Protein AF-A0A7C4RDR9-F1 (afdb_monomer_lite)

Structure (mmCIF, N/CA/C/O backbone):
data_AF-A0A7C4RDR9-F1
#
_entry.id   AF-A0A7C4RDR9-F1
#
loop_
_atom_site.group_PDB
_atom_site.id
_atom_site.type_symbol
_atom_site.label_atom_id
_atom_site.label_alt_id
_atom_site.label_comp_id
_atom_site.label_asym_id
_atom_site.label_entity_id
_atom_site.label_seq_id
_atom_site.pdbx_PDB_ins_code
_atom_site.Cartn_x
_atom_site.Cartn_y
_atom_site.Cartn_z
_atom_site.occupancy
_atom_site.B_iso_or_equiv
_atom_site.auth_seq_id
_atom_site.auth_comp_id
_atom_site.auth_asym_id
_atom_site.auth_atom_id
_atom_site.pdbx_PDB_model_num
ATOM 1 N N . MET A 1 1 ? -14.917 14.795 18.255 1.00 72.00 1 MET A N 1
ATOM 2 C CA . MET A 1 1 ? -15.269 13.432 18.715 1.00 72.00 1 MET A CA 1
ATOM 3 C C . MET A 1 1 ? -14.114 12.544 18.315 1.00 72.00 1 MET A C 1
ATOM 5 O O . MET A 1 1 ? -13.806 12.528 17.126 1.00 72.00 1 MET A O 1
ATOM 9 N N . LYS A 1 2 ? -13.447 11.877 19.263 1.00 82.19 2 LYS A N 1
ATOM 10 C CA . LYS A 1 2 ? -12.285 11.057 18.918 1.00 82.19 2 LYS A CA 1
ATOM 11 C C . LYS A 1 2 ? -12.755 9.726 18.333 1.00 82.19 2 LYS A C 1
ATOM 13 O O . LYS A 1 2 ? -13.676 9.101 18.860 1.00 82.19 2 LYS A O 1
ATOM 18 N N . MET A 1 3 ? -12.143 9.302 17.233 1.00 83.62 3 MET A N 1
ATOM 19 C CA . MET A 1 3 ? -12.396 7.997 16.623 1.00 83.62 3 MET A CA 1
ATOM 20 C C . MET A 1 3 ? -11.122 7.162 16.588 1.00 83.62 3 MET A C 1
ATOM 22 O O . MET A 1 3 ? -10.032 7.705 16.443 1.00 83.62 3 MET A O 1
ATOM 26 N N . LYS A 1 4 ? -11.252 5.845 16.702 1.00 87.81 4 LYS A N 1
ATOM 27 C CA . LYS A 1 4 ? -10.153 4.885 16.662 1.00 87.81 4 LYS A CA 1
ATOM 28 C C . LYS A 1 4 ? -10.372 3.893 15.533 1.00 87.81 4 LYS A C 1
ATOM 30 O O . LYS A 1 4 ? -11.488 3.442 15.289 1.00 87.81 4 LYS A O 1
ATOM 35 N N . CYS A 1 5 ? -9.296 3.536 14.845 1.00 89.31 5 CYS A N 1
ATOM 36 C CA . CYS A 1 5 ? -9.322 2.393 13.941 1.00 89.31 5 CYS A CA 1
ATOM 37 C C . CYS A 1 5 ? -9.221 1.091 14.760 1.00 89.31 5 CYS A C 1
ATOM 39 O O . CYS A 1 5 ? -8.258 0.950 15.521 1.00 89.31 5 CYS A O 1
ATOM 41 N N . PRO A 1 6 ? -10.142 0.123 14.598 1.00 88.00 6 PRO A N 1
ATOM 42 C CA . PRO A 1 6 ? -10.117 -1.128 15.361 1.00 88.00 6 PRO A CA 1
ATOM 43 C C . PRO A 1 6 ? -8.909 -2.014 15.027 1.00 88.00 6 PRO A C 1
ATOM 45 O O . PRO A 1 6 ? -8.526 -2.844 15.843 1.00 88.00 6 PRO A O 1
ATOM 48 N N . ILE A 1 7 ? -8.287 -1.827 13.855 1.00 88.50 7 ILE A N 1
ATOM 49 C CA . ILE A 1 7 ? -7.158 -2.657 13.411 1.00 88.50 7 ILE A CA 1
ATOM 50 C C . ILE A 1 7 ? -5.805 -2.028 13.755 1.00 88.50 7 ILE A C 1
ATOM 52 O O . ILE A 1 7 ? -4.995 -2.663 14.417 1.00 88.50 7 ILE A O 1
ATOM 56 N N . CYS A 1 8 ? -5.537 -0.783 13.339 1.00 87.38 8 CYS A N 1
ATOM 57 C CA . CYS A 1 8 ? -4.236 -0.148 13.621 1.00 87.38 8 CYS A CA 1
ATOM 58 C C . CYS A 1 8 ? -4.185 0.603 14.956 1.00 87.38 8 CYS A C 1
ATOM 60 O O . CYS A 1 8 ? -3.133 1.108 15.335 1.00 87.38 8 CYS A O 1
ATOM 62 N N . GLY A 1 9 ? -5.317 0.757 15.645 1.00 86.69 9 GLY A N 1
ATOM 63 C CA . GLY A 1 9 ? -5.388 1.396 16.956 1.00 86.69 9 GLY A CA 1
ATOM 64 C C . GLY A 1 9 ? -5.171 2.913 16.977 1.00 86.69 9 GLY A C 1
ATOM 65 O O . GLY A 1 9 ? -5.301 3.507 18.048 1.00 86.69 9 GLY A O 1
ATOM 66 N N . LYS A 1 10 ? -4.883 3.555 15.835 1.00 88.75 10 LYS A N 1
ATOM 67 C CA . LYS A 1 10 ? -4.672 5.009 15.770 1.00 88.75 10 LYS A CA 1
ATOM 68 C C . LYS A 1 10 ? -5.943 5.780 16.104 1.00 88.75 10 LYS A C 1
ATOM 70 O O . LYS A 1 10 ? -7.034 5.410 15.667 1.00 88.75 10 LYS A O 1
ATOM 75 N N . ILE A 1 11 ? -5.754 6.860 16.857 1.00 88.44 11 ILE A N 1
ATOM 76 C CA . ILE A 1 11 ? -6.795 7.776 17.313 1.00 88.44 11 ILE A CA 1
ATOM 77 C C . ILE A 1 11 ? -6.766 9.032 16.440 1.00 88.44 11 ILE A C 1
ATOM 79 O O . ILE A 1 11 ? -5.710 9.623 16.230 1.00 88.44 11 ILE A O 1
ATOM 83 N N . TYR A 1 12 ? -7.933 9.440 15.961 1.00 87.25 12 TYR A N 1
ATOM 84 C CA . TYR A 1 12 ? -8.157 10.622 15.141 1.00 87.25 12 TYR A CA 1
ATOM 85 C C . TYR A 1 12 ? -9.087 11.568 15.901 1.00 87.25 12 TYR A C 1
ATOM 87 O O . TYR A 1 12 ? -10.196 11.184 16.274 1.00 87.25 12 TYR A O 1
ATOM 95 N N . GLU A 1 13 ? -8.645 12.797 16.167 1.00 82.62 13 GLU A N 1
ATOM 96 C CA . GLU A 1 13 ? -9.414 13.766 16.970 1.00 82.62 13 GLU A CA 1
ATOM 97 C C . GLU A 1 13 ? -10.553 14.426 16.177 1.00 82.62 13 GLU A C 1
ATOM 99 O O . GLU A 1 13 ? -11.600 14.779 16.733 1.00 82.62 13 GLU A O 1
ATOM 104 N N . THR A 1 14 ? -10.368 14.503 14.862 1.00 72.00 14 THR A N 1
ATOM 105 C CA . THR A 1 14 ? -11.327 14.958 13.860 1.00 72.00 14 THR A CA 1
ATOM 106 C C . THR A 1 14 ? -11.165 14.075 12.621 1.00 72.00 14 THR A C 1
ATOM 108 O O . THR A 1 14 ? -10.215 14.249 11.856 1.00 72.00 14 THR A O 1
ATOM 111 N N . PRO A 1 15 ? -12.037 13.078 12.391 1.00 64.56 15 PRO A N 1
ATOM 112 C CA . PRO A 1 15 ? -12.020 12.389 11.113 1.00 64.56 15 PRO A CA 1
ATOM 113 C C . PRO A 1 15 ? -12.272 13.425 10.021 1.00 64.56 15 PRO A C 1
ATOM 115 O O . PRO A 1 15 ? -13.192 14.240 10.125 1.00 64.56 15 PRO A O 1
ATOM 118 N N . SER A 1 16 ? -11.466 13.374 8.964 1.00 62.62 16 SER A N 1
ATOM 119 C CA . SER A 1 16 ? -11.832 13.941 7.670 1.00 62.62 16 SER A CA 1
ATOM 120 C C . SER A 1 16 ? -13.250 13.500 7.282 1.00 62.62 16 SER A C 1
ATOM 122 O O . SER A 1 16 ? -13.744 12.496 7.787 1.00 62.62 16 SER A O 1
ATOM 124 N N . ILE A 1 17 ? -13.880 14.208 6.344 1.00 65.12 17 ILE A N 1
ATOM 125 C CA . ILE A 1 17 ? -15.247 13.977 5.829 1.00 65.12 17 ILE A CA 1
ATOM 126 C C . ILE A 1 17 ? -15.636 12.482 5.686 1.00 65.12 17 ILE A C 1
ATOM 128 O O . ILE A 1 17 ? -16.791 12.123 5.906 1.00 65.12 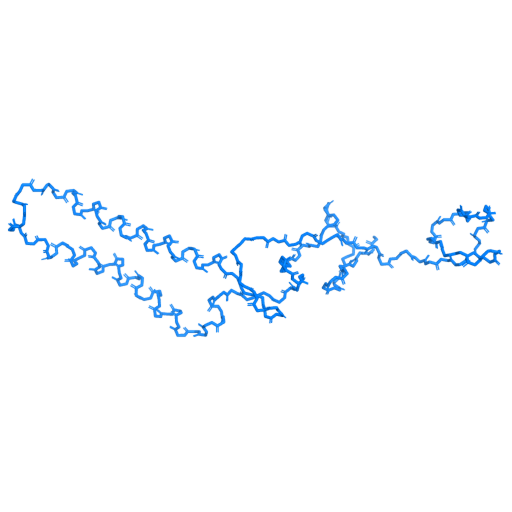17 ILE A O 1
ATOM 132 N N . ALA A 1 18 ? -14.687 11.591 5.377 1.00 71.06 18 ALA A N 1
ATOM 133 C CA . ALA A 1 18 ? -14.882 10.143 5.394 1.00 71.06 18 ALA A CA 1
ATOM 134 C C . ALA A 1 18 ? -14.571 9.491 6.764 1.00 71.06 18 ALA A C 1
ATOM 136 O O . ALA A 1 18 ? -13.451 9.571 7.266 1.00 71.06 18 ALA A O 1
ATOM 137 N N . LYS A 1 19 ? -15.533 8.726 7.311 1.00 84.12 19 LYS A N 1
ATOM 138 C CA . LYS A 1 19 ? -15.395 7.868 8.515 1.00 84.12 19 LYS A CA 1
ATOM 139 C C . LYS A 1 19 ? -14.561 6.596 8.263 1.00 84.12 19 LYS A C 1
ATOM 141 O O . LYS A 1 19 ? -14.917 5.516 8.730 1.00 84.12 19 LYS A O 1
ATOM 146 N N . ILE A 1 20 ? -13.494 6.692 7.478 1.00 89.00 20 ILE A N 1
ATOM 147 C CA . ILE A 1 20 ? -12.653 5.562 7.065 1.00 89.00 20 ILE A CA 1
ATOM 148 C C . ILE A 1 20 ? -11.216 5.861 7.486 1.00 89.00 20 ILE A C 1
ATOM 150 O O . ILE A 1 20 ? -10.773 7.007 7.424 1.00 89.00 20 ILE A O 1
ATOM 154 N N . CYS A 1 21 ? -10.482 4.838 7.919 1.00 87.75 21 CYS A N 1
ATOM 155 C CA . CYS A 1 21 ? -9.071 4.985 8.246 1.00 87.75 21 CYS A CA 1
ATOM 156 C C . CYS A 1 21 ? -8.268 5.448 7.009 1.00 87.75 21 CYS A C 1
ATOM 158 O O . CYS A 1 21 ? -8.333 4.788 5.970 1.00 87.75 21 CYS A O 1
ATOM 160 N N . PRO A 1 22 ? -7.484 6.541 7.098 1.00 86.69 22 PRO A N 1
ATOM 161 C CA . PRO A 1 22 ? -6.704 7.060 5.970 1.00 86.69 22 PRO A CA 1
ATOM 162 C C . PRO A 1 22 ? -5.456 6.223 5.647 1.00 86.69 22 PRO A C 1
ATOM 164 O O . PRO A 1 22 ? -4.837 6.411 4.598 1.00 86.69 22 PRO A O 1
ATOM 167 N N . LEU A 1 23 ? -5.048 5.321 6.544 1.00 88.25 23 LEU A N 1
ATOM 168 C CA . LEU A 1 23 ? -3.882 4.470 6.323 1.00 88.25 23 LEU A CA 1
ATOM 169 C C . LEU A 1 23 ? -4.171 3.382 5.288 1.00 88.25 23 LEU A C 1
ATOM 171 O O . LEU A 1 23 ? -5.303 2.931 5.121 1.00 88.25 23 LEU A O 1
ATOM 175 N N . ARG A 1 24 ? -3.121 2.927 4.597 1.00 87.31 24 ARG A N 1
ATOM 176 C CA . ARG A 1 24 ? -3.224 1.737 3.750 1.00 87.31 24 ARG A CA 1
ATOM 177 C C . ARG A 1 24 ? -3.242 0.504 4.639 1.00 87.31 24 ARG A C 1
ATOM 179 O O . ARG A 1 24 ? -2.353 0.317 5.459 1.00 87.31 24 ARG A O 1
ATOM 186 N N . HIS A 1 25 ? -4.246 -0.331 4.427 1.00 89.25 25 HIS A N 1
ATOM 187 C CA . HIS A 1 25 ? -4.403 -1.596 5.120 1.00 89.25 25 HIS A CA 1
ATOM 188 C C . HIS A 1 25 ? -4.373 -2.740 4.117 1.00 89.25 25 HIS A C 1
ATOM 190 O O . HIS A 1 25 ? -5.007 -2.651 3.058 1.00 89.25 25 HIS A O 1
ATOM 196 N N . CYS A 1 26 ? -3.669 -3.816 4.470 1.00 90.12 26 CYS A N 1
ATOM 197 C CA . CYS A 1 26 ? -3.623 -5.041 3.684 1.00 90.12 26 CYS A CA 1
ATOM 198 C C . CYS A 1 26 ? -5.054 -5.552 3.406 1.00 90.12 26 CYS A C 1
ATOM 200 O O . CYS A 1 26 ? -5.840 -5.680 4.350 1.00 90.12 26 CYS A O 1
ATOM 202 N N . PRO A 1 27 ? -5.408 -5.895 2.152 1.00 89.00 27 PRO A N 1
ATOM 203 C CA . PRO A 1 27 ? -6.738 -6.412 1.817 1.00 89.00 27 PRO A CA 1
ATOM 204 C C . PRO A 1 27 ? -7.061 -7.734 2.527 1.00 89.00 27 PRO A C 1
ATOM 206 O O . PRO A 1 27 ? -8.219 -7.995 2.841 1.00 89.00 27 PRO A O 1
ATOM 209 N N . ASN A 1 28 ? -6.040 -8.541 2.829 1.00 88.75 28 ASN A N 1
ATOM 210 C CA . ASN A 1 28 ? -6.202 -9.841 3.469 1.00 88.75 28 ASN A CA 1
ATOM 211 C C . ASN A 1 28 ? -6.303 -9.729 5.002 1.00 88.75 28 ASN A C 1
ATOM 213 O O . ASN A 1 28 ? -7.341 -10.048 5.575 1.00 88.75 28 ASN A O 1
ATOM 217 N N . CYS A 1 29 ? -5.253 -9.247 5.679 1.00 89.00 29 CYS A N 1
ATOM 218 C CA . CYS A 1 29 ? -5.202 -9.225 7.151 1.00 89.00 29 CYS A CA 1
ATOM 219 C C . CYS A 1 29 ? -5.559 -7.869 7.784 1.00 89.00 29 CYS A C 1
ATOM 221 O O . CYS A 1 29 ? -5.823 -7.805 8.978 1.00 89.00 29 CYS A O 1
ATOM 223 N N . GLY A 1 30 ? -5.589 -6.777 7.015 1.00 85.88 30 GLY A N 1
ATOM 224 C CA . GLY A 1 30 ? -5.819 -5.430 7.542 1.00 85.88 30 GLY A CA 1
ATOM 225 C C . GLY A 1 30 ? -4.605 -4.771 8.208 1.00 85.88 30 GLY A C 1
ATOM 226 O O . GLY A 1 30 ? -4.742 -3.647 8.679 1.00 85.88 30 GLY A O 1
ATOM 227 N N . SER A 1 31 ? -3.429 -5.404 8.237 1.00 89.69 31 SER A N 1
ATOM 228 C CA . SER A 1 31 ? -2.208 -4.786 8.778 1.00 89.69 31 SER A CA 1
ATOM 229 C C . SER A 1 31 ? -1.807 -3.522 8.009 1.00 89.69 31 SER A C 1
ATOM 231 O O . SER A 1 31 ? -2.079 -3.405 6.810 1.00 89.69 31 SER A O 1
ATOM 233 N N . THR A 1 32 ? -1.170 -2.579 8.704 1.00 88.75 32 THR A N 1
ATOM 234 C CA . THR A 1 32 ? -0.560 -1.372 8.120 1.00 88.75 32 THR A CA 1
ATOM 235 C C . THR A 1 32 ? 0.920 -1.550 7.785 1.00 88.75 32 THR A C 1
ATOM 237 O O . THR A 1 32 ? 1.504 -0.660 7.174 1.00 88.75 32 THR A O 1
ATOM 240 N N . GLU A 1 33 ? 1.522 -2.675 8.178 1.00 88.81 33 GLU A N 1
ATOM 241 C CA . GLU A 1 33 ? 2.902 -3.043 7.849 1.00 88.81 33 GLU A CA 1
ATOM 242 C C . GLU A 1 33 ? 2.936 -3.623 6.436 1.00 88.81 33 GLU A C 1
ATOM 244 O O . GLU A 1 33 ? 2.713 -4.815 6.190 1.00 88.81 33 GLU A O 1
ATOM 249 N N . LEU A 1 34 ? 3.105 -2.714 5.482 1.00 88.00 34 LEU A N 1
ATOM 250 C CA . LEU A 1 34 ? 3.191 -3.006 4.063 1.00 88.00 34 LEU A CA 1
ATOM 251 C C . LEU A 1 34 ? 4.564 -2.571 3.582 1.00 88.00 34 LEU A C 1
ATOM 253 O O . LEU A 1 34 ? 4.924 -1.407 3.750 1.00 88.00 34 LEU A O 1
ATOM 257 N N . GLN A 1 35 ? 5.277 -3.485 2.941 1.00 86.19 35 GLN A N 1
ATOM 258 C CA . GLN A 1 35 ? 6.519 -3.173 2.256 1.00 86.19 35 GLN A CA 1
ATOM 259 C C . GLN A 1 35 ? 6.298 -3.238 0.754 1.00 86.19 35 GLN A C 1
ATOM 261 O O . GLN A 1 35 ? 5.534 -4.061 0.234 1.00 86.19 35 GLN A O 1
ATOM 266 N N . ASN A 1 36 ? 6.969 -2.344 0.039 1.00 79.25 36 ASN A N 1
ATOM 267 C CA . ASN A 1 36 ? 7.083 -2.500 -1.400 1.00 79.25 36 ASN A CA 1
ATOM 268 C C . ASN A 1 36 ? 7.935 -3.737 -1.668 1.00 79.25 36 ASN A C 1
ATOM 270 O O . ASN A 1 36 ? 8.938 -3.948 -0.985 1.00 79.25 36 ASN A O 1
ATOM 274 N N . PHE A 1 37 ? 7.590 -4.512 -2.697 1.00 74.75 37 PHE A N 1
ATOM 275 C CA . PHE A 1 37 ? 8.422 -5.634 -3.153 1.00 74.75 37 PHE A CA 1
ATOM 276 C C . PHE A 1 37 ? 9.895 -5.231 -3.301 1.00 74.75 37 PHE A C 1
ATOM 278 O O . PHE A 1 37 ? 10.812 -5.987 -2.991 1.00 74.75 37 PHE A O 1
ATOM 285 N N . PHE A 1 38 ? 10.098 -3.990 -3.739 1.00 67.44 38 PHE A N 1
ATOM 286 C CA . PHE A 1 38 ? 11.406 -3.417 -3.925 1.00 67.44 38 PHE A CA 1
ATOM 287 C C . PHE A 1 38 ? 12.216 -3.245 -2.616 1.00 67.44 38 PHE A C 1
ATOM 289 O O . PHE A 1 38 ? 13.418 -3.487 -2.591 1.00 67.44 38 PHE A O 1
ATOM 296 N N . GLU A 1 39 ? 11.568 -2.873 -1.517 1.00 69.44 39 GLU A N 1
ATOM 297 C CA . GLU A 1 39 ? 12.237 -2.568 -0.246 1.00 69.44 39 GLU A CA 1
ATOM 298 C C . GLU A 1 39 ? 12.710 -3.839 0.480 1.00 69.44 39 GLU A C 1
ATOM 300 O O . GLU A 1 39 ? 13.792 -3.854 1.064 1.00 69.44 39 GLU A O 1
ATOM 305 N N . VAL A 1 40 ? 11.947 -4.932 0.346 1.00 66.75 40 VAL A N 1
ATOM 306 C CA . VAL A 1 40 ? 12.267 -6.262 0.901 1.00 66.75 40 VAL A CA 1
ATOM 307 C C . VAL A 1 40 ? 13.540 -6.835 0.264 1.00 66.75 40 VAL A C 1
ATOM 309 O O . VAL A 1 40 ? 14.393 -7.410 0.941 1.00 66.75 40 VAL A O 1
ATOM 312 N N . HIS A 1 41 ? 13.701 -6.659 -1.051 1.00 64.19 41 HIS A N 1
ATOM 313 C CA . HIS A 1 41 ? 14.895 -7.078 -1.788 1.00 64.19 41 HIS A CA 1
ATOM 314 C C . HIS A 1 41 ? 15.978 -5.982 -1.741 1.00 64.19 41 HIS A C 1
ATOM 316 O O . HIS A 1 41 ? 16.310 -5.345 -2.740 1.00 64.19 41 HIS A O 1
ATOM 322 N N . ASN A 1 42 ? 16.507 -5.793 -0.531 1.00 62.62 42 ASN A N 1
ATOM 323 C CA . ASN A 1 42 ? 17.622 -4.945 -0.103 1.00 62.62 42 ASN A CA 1
ATOM 324 C C . ASN A 1 42 ? 18.555 -4.410 -1.225 1.00 62.62 42 ASN A C 1
ATOM 326 O O . ASN A 1 42 ? 19.192 -5.184 -1.941 1.00 62.62 42 ASN A O 1
ATOM 330 N N . SER A 1 43 ? 18.632 -3.071 -1.298 1.00 58.12 43 SER A N 1
ATOM 331 C CA . SER A 1 43 ? 19.616 -2.124 -1.888 1.00 58.12 43 SER A CA 1
ATOM 332 C C . SER A 1 43 ? 20.408 -2.472 -3.165 1.00 58.12 43 SER A C 1
ATOM 334 O O . SER A 1 43 ? 20.511 -1.624 -4.052 1.00 58.12 43 SER A O 1
ATOM 336 N N . GLY A 1 44 ? 20.944 -3.681 -3.320 1.00 59.88 44 GLY A N 1
ATOM 337 C CA . GLY A 1 44 ? 21.685 -4.086 -4.517 1.00 59.88 44 GLY A CA 1
ATOM 338 C C . GLY A 1 44 ? 20.787 -4.324 -5.735 1.00 59.88 44 GLY A C 1
ATOM 339 O O . GLY A 1 44 ? 21.147 -3.948 -6.848 1.00 59.88 44 GLY A O 1
ATOM 340 N N . SER A 1 45 ? 19.593 -4.896 -5.540 1.00 65.69 45 SER A N 1
ATOM 341 C CA . SER A 1 45 ? 18.769 -5.392 -6.654 1.00 65.69 45 SER A CA 1
ATOM 342 C C . SER A 1 45 ? 18.039 -4.294 -7.449 1.00 65.69 45 SER A C 1
ATOM 344 O O . SER A 1 45 ? 18.154 -4.308 -8.665 1.00 65.69 45 SER A O 1
ATOM 346 N N . LEU A 1 46 ? 17.358 -3.317 -6.819 1.00 62.25 46 LEU A N 1
ATOM 347 C CA . LEU A 1 46 ? 17.786 -1.912 -6.951 1.00 62.25 46 LEU A CA 1
ATOM 348 C C . LEU A 1 46 ? 18.579 -1.489 -8.148 1.00 62.25 46 LEU A C 1
ATOM 350 O O . LEU A 1 46 ? 18.123 -1.312 -9.280 1.00 62.25 46 LEU A O 1
ATOM 354 N N . VAL A 1 47 ? 19.763 -1.090 -7.731 1.00 64.69 47 VAL A N 1
ATOM 355 C CA . VAL A 1 47 ? 20.742 -0.409 -8.521 1.00 64.69 47 VAL A CA 1
ATOM 356 C C . VAL A 1 47 ? 21.045 -1.290 -9.723 1.00 64.69 47 VAL A C 1
ATOM 358 O O . VAL A 1 47 ? 21.099 -0.783 -10.828 1.00 64.69 47 VAL A O 1
ATOM 361 N N . ILE A 1 48 ? 21.064 -2.615 -9.560 1.00 68.88 48 ILE A N 1
ATOM 362 C CA . ILE A 1 48 ? 21.250 -3.557 -10.663 1.00 68.88 48 ILE A CA 1
ATOM 363 C C . ILE A 1 48 ? 20.088 -3.523 -11.669 1.00 68.88 48 ILE A C 1
ATOM 365 O O . ILE A 1 48 ? 20.350 -3.410 -12.856 1.00 68.88 48 ILE A O 1
ATOM 369 N N . LEU A 1 49 ? 18.819 -3.575 -11.258 1.00 70.75 49 LEU A N 1
ATOM 370 C CA . LEU A 1 49 ? 17.669 -3.555 -12.177 1.00 70.75 49 LEU A CA 1
ATOM 371 C C . LEU A 1 49 ? 17.482 -2.194 -12.846 1.00 70.75 49 LEU A C 1
ATOM 373 O O . LEU A 1 49 ? 17.124 -2.128 -14.019 1.00 70.75 49 LEU A O 1
ATOM 377 N N . SER A 1 50 ? 17.750 -1.110 -12.124 1.00 72.06 50 SER A N 1
ATOM 378 C CA . SER A 1 50 ? 17.727 0.240 -12.688 1.00 72.06 50 SER A CA 1
ATOM 379 C C . SER A 1 50 ? 18.903 0.471 -13.641 1.00 72.06 50 SER A C 1
ATOM 381 O O . SER A 1 50 ? 18.683 0.977 -14.736 1.00 72.06 50 SER A O 1
ATOM 383 N N . ILE A 1 51 ? 20.114 0.007 -13.316 1.00 75.44 51 ILE A N 1
ATOM 384 C CA . ILE A 1 51 ? 21.268 0.019 -14.229 1.00 75.44 51 ILE A CA 1
ATOM 385 C C . ILE A 1 51 ? 21.012 -0.874 -15.444 1.00 75.44 51 ILE A C 1
ATOM 387 O O . ILE A 1 51 ? 21.242 -0.423 -16.557 1.00 75.44 51 ILE A O 1
ATOM 391 N N . LEU A 1 52 ? 20.500 -2.096 -15.278 1.00 74.88 52 LEU A N 1
ATOM 392 C CA . LEU A 1 52 ? 20.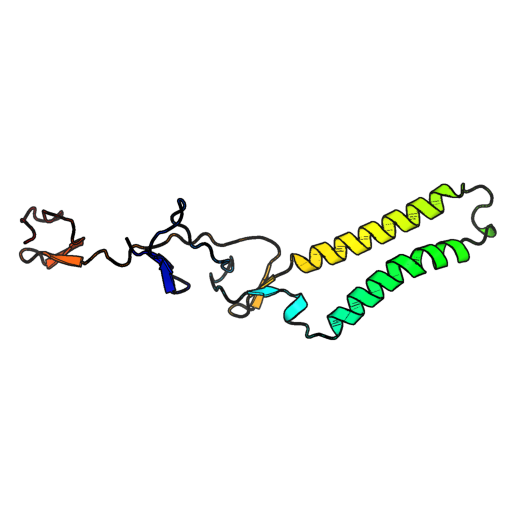157 -2.992 -16.389 1.00 74.88 52 LEU A CA 1
ATOM 393 C C . LEU A 1 52 ? 19.030 -2.419 -17.251 1.00 74.88 52 LEU A C 1
ATOM 395 O O . LEU A 1 52 ? 19.072 -2.560 -18.468 1.00 74.88 52 LEU A O 1
ATOM 399 N N . GLY A 1 53 ? 18.056 -1.738 -16.645 1.00 73.44 53 GLY A N 1
ATOM 400 C CA . GLY A 1 53 ? 17.002 -1.022 -17.357 1.00 73.44 53 GLY A CA 1
ATOM 401 C C . GLY A 1 53 ? 17.548 0.149 -18.173 1.00 73.44 53 GLY A C 1
ATOM 402 O O . GLY A 1 53 ? 17.208 0.282 -19.344 1.00 73.44 53 GLY A O 1
ATOM 403 N N . ILE A 1 54 ? 18.445 0.956 -17.598 1.00 75.88 54 ILE A N 1
ATOM 404 C CA . ILE A 1 54 ? 19.124 2.068 -18.286 1.00 75.88 54 ILE A CA 1
ATOM 405 C C . ILE A 1 54 ? 20.033 1.530 -19.400 1.00 75.88 54 ILE A C 1
ATOM 407 O O . ILE A 1 54 ? 19.977 2.006 -20.529 1.00 75.88 54 ILE A O 1
ATOM 411 N N . ILE A 1 55 ? 20.820 0.492 -19.122 1.00 77.25 55 ILE A N 1
ATOM 412 C CA . ILE A 1 55 ? 21.634 -0.220 -20.112 1.00 77.25 55 ILE A CA 1
ATOM 413 C C . ILE A 1 55 ? 20.739 -0.747 -21.234 1.00 77.25 55 ILE A C 1
ATOM 415 O O . ILE A 1 55 ? 21.027 -0.493 -22.393 1.00 77.25 55 ILE A O 1
ATOM 419 N N . GLY A 1 56 ? 19.616 -1.396 -20.934 1.00 70.25 56 GLY A N 1
ATOM 420 C CA . GLY A 1 56 ? 18.661 -1.855 -21.944 1.00 70.25 56 GLY A CA 1
ATOM 421 C C . GLY A 1 56 ? 18.062 -0.713 -22.770 1.00 70.25 56 GLY A C 1
ATOM 422 O O . GLY A 1 56 ? 17.923 -0.849 -23.984 1.00 70.25 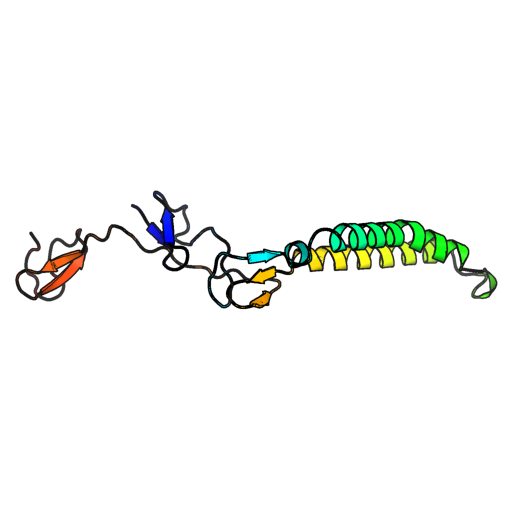56 GLY A O 1
ATOM 423 N N . LEU A 1 57 ? 17.776 0.431 -22.142 1.00 74.50 57 LEU A N 1
ATOM 424 C CA . LEU A 1 57 ? 17.231 1.623 -22.796 1.00 74.50 57 LEU A CA 1
ATOM 425 C C . LEU A 1 57 ? 18.229 2.268 -23.770 1.00 74.50 57 LEU A C 1
ATOM 427 O O . LEU A 1 57 ? 17.826 2.723 -24.836 1.00 74.50 57 LEU A O 1
ATOM 431 N N . PHE A 1 58 ? 19.515 2.317 -23.413 1.00 72.88 58 PHE A N 1
ATOM 432 C CA . PHE A 1 58 ? 20.544 3.007 -24.201 1.00 72.88 58 PHE A CA 1
ATOM 433 C C . PHE A 1 58 ? 21.348 2.068 -25.111 1.00 72.88 58 PHE A C 1
ATOM 435 O O . PHE A 1 58 ? 21.597 2.398 -26.267 1.00 72.88 58 PHE A O 1
ATOM 442 N N . LEU A 1 59 ? 21.742 0.890 -24.626 1.00 73.00 59 LEU A N 1
ATOM 443 C CA . LEU A 1 59 ? 22.508 -0.097 -25.393 1.00 73.00 59 LEU A CA 1
ATOM 444 C C . LEU A 1 59 ? 21.614 -0.991 -26.252 1.00 73.00 59 LEU A C 1
ATOM 446 O O . LEU A 1 59 ? 22.062 -1.421 -27.307 1.00 73.00 59 LEU A O 1
ATOM 450 N N . GLY A 1 60 ? 20.356 -1.232 -25.869 1.00 72.31 60 GLY A N 1
ATOM 451 C CA . GLY A 1 60 ? 19.419 -2.028 -26.670 1.00 72.31 60 GLY A CA 1
ATOM 452 C C . GLY A 1 60 ? 19.208 -1.461 -28.081 1.00 72.31 60 GLY A C 1
ATOM 453 O O . GLY A 1 60 ? 19.464 -2.170 -29.054 1.00 72.31 60 GLY A O 1
ATOM 454 N N . PRO A 1 61 ? 18.827 -0.179 -28.231 1.00 68.81 61 PRO A N 1
ATOM 455 C CA . PRO A 1 61 ? 18.674 0.446 -29.543 1.00 68.81 61 PRO A CA 1
ATOM 456 C C . PRO A 1 61 ? 19.982 0.501 -30.338 1.00 68.81 61 PRO A C 1
ATOM 458 O O . PRO A 1 61 ? 19.965 0.283 -31.546 1.00 68.81 61 PRO A O 1
ATOM 461 N N . CYS A 1 62 ? 21.118 0.733 -29.671 1.00 67.31 62 CYS A N 1
ATOM 462 C CA . CYS A 1 62 ? 22.434 0.735 -30.311 1.00 67.31 62 CYS A CA 1
ATOM 463 C C . CYS A 1 62 ? 22.822 -0.651 -30.845 1.00 67.31 62 CYS A C 1
ATOM 465 O O . CYS A 1 62 ? 23.302 -0.751 -31.970 1.00 67.31 62 CYS A O 1
ATOM 467 N N . LEU A 1 63 ? 22.566 -1.716 -30.079 1.00 67.31 63 LEU A N 1
ATOM 468 C CA . LEU A 1 63 ? 22.836 -3.093 -30.493 1.00 67.31 63 LEU A CA 1
ATOM 469 C C . LEU A 1 63 ? 21.897 -3.543 -31.611 1.00 67.31 63 LEU A C 1
ATOM 471 O O . LEU A 1 63 ? 22.338 -4.208 -32.541 1.00 67.31 63 LEU A O 1
ATOM 475 N N . VAL A 1 64 ? 20.617 -3.163 -31.575 1.00 65.94 64 VAL A N 1
ATOM 476 C CA . VAL A 1 64 ? 19.684 -3.449 -32.679 1.00 65.94 64 VAL A CA 1
ATOM 477 C C . VAL A 1 64 ? 20.098 -2.690 -33.941 1.00 65.94 64 VAL A C 1
ATOM 479 O O . VAL A 1 64 ? 20.094 -3.272 -35.023 1.00 65.94 64 VAL A O 1
ATOM 482 N N . ALA A 1 65 ? 20.527 -1.432 -33.812 1.00 65.75 65 ALA A N 1
ATOM 483 C CA . ALA A 1 65 ? 21.028 -0.644 -34.935 1.00 65.75 65 ALA A CA 1
ATOM 484 C C . ALA A 1 65 ? 22.327 -1.215 -35.530 1.00 65.75 65 ALA A C 1
ATOM 486 O O . ALA A 1 65 ? 22.512 -1.133 -36.741 1.00 65.75 65 ALA A O 1
ATOM 487 N N . SER A 1 66 ? 23.202 -1.815 -34.714 1.00 66.25 66 SER A N 1
ATOM 488 C CA . SER A 1 66 ? 24.445 -2.436 -35.189 1.00 66.25 66 SER A CA 1
ATOM 489 C C . SER A 1 66 ? 24.274 -3.872 -35.692 1.00 66.25 66 SER A C 1
ATOM 491 O O . SER A 1 66 ? 25.086 -4.326 -36.490 1.00 66.25 66 SER A O 1
ATOM 493 N N . SER A 1 67 ? 23.256 -4.599 -35.216 1.00 61.53 67 SER A N 1
ATOM 494 C CA . SER A 1 67 ? 23.024 -6.017 -35.552 1.00 61.53 67 SER A CA 1
ATOM 495 C C . SER A 1 67 ? 22.050 -6.217 -36.710 1.00 61.53 67 SER A C 1
ATOM 497 O O . SER A 1 67 ? 21.970 -7.319 -37.254 1.00 61.53 67 SER A O 1
ATOM 499 N N . PHE A 1 68 ? 21.314 -5.175 -37.113 1.00 57.50 68 PHE A N 1
ATOM 500 C CA . PHE A 1 68 ? 20.611 -5.154 -38.396 1.00 57.50 68 PHE A CA 1
ATOM 501 C C . PHE A 1 68 ? 21.629 -4.965 -39.523 1.00 57.50 68 PHE A C 1
ATOM 503 O O . PHE A 1 68 ? 21.703 -3.937 -40.193 1.00 57.50 68 PHE A O 1
ATOM 510 N N . ASP A 1 69 ? 22.436 -6.000 -39.723 1.00 54.41 69 ASP A N 1
ATOM 511 C CA . ASP A 1 69 ? 23.177 -6.201 -40.951 1.00 54.41 69 ASP A CA 1
ATOM 512 C C . ASP A 1 69 ? 22.163 -6.143 -42.105 1.00 54.41 69 ASP A C 1
ATOM 514 O O . ASP A 1 69 ? 21.179 -6.893 -42.127 1.00 54.41 69 ASP A O 1
ATOM 518 N N . GLN A 1 70 ? 22.390 -5.257 -43.079 1.00 56.75 70 GLN A N 1
ATOM 519 C CA . GLN A 1 70 ? 21.532 -5.046 -44.260 1.00 56.75 70 GLN A CA 1
ATOM 520 C C . GLN A 1 70 ? 21.222 -6.334 -45.056 1.00 56.75 70 GLN A C 1
ATOM 522 O O . GLN A 1 70 ? 20.387 -6.324 -45.959 1.00 56.75 70 GLN A O 1
ATOM 527 N N . LYS A 1 71 ? 21.873 -7.456 -44.729 1.00 59.22 71 LYS A N 1
ATOM 528 C CA . LYS A 1 71 ? 21.694 -8.765 -45.361 1.00 59.22 71 LYS A CA 1
ATOM 529 C C . LYS A 1 71 ? 20.313 -9.390 -45.179 1.00 59.22 71 LYS A C 1
ATOM 531 O O . LYS A 1 71 ? 19.901 -10.133 -46.063 1.00 59.22 71 LYS A O 1
ATOM 536 N N . ILE A 1 72 ? 19.609 -9.142 -44.072 1.00 65.81 72 ILE A N 1
ATOM 537 C CA . ILE A 1 72 ? 18.334 -9.837 -43.794 1.00 65.81 72 ILE A CA 1
ATOM 538 C C . ILE A 1 72 ? 17.144 -9.185 -44.517 1.00 65.81 72 ILE A C 1
ATOM 540 O O . ILE A 1 72 ? 16.174 -9.871 -44.838 1.00 65.81 72 ILE A O 1
ATOM 544 N N . SER A 1 73 ? 17.207 -7.888 -44.839 1.00 58.91 73 SER A N 1
ATOM 545 C CA . SER A 1 73 ? 16.190 -7.243 -45.676 1.00 58.91 73 SER A CA 1
ATOM 546 C C . SER A 1 73 ? 16.696 -5.898 -46.229 1.00 58.91 73 SER A C 1
ATOM 548 O O . SER A 1 73 ? 16.621 -4.884 -45.534 1.00 58.91 73 SER A O 1
ATOM 550 N N . PRO A 1 74 ? 17.213 -5.846 -47.471 1.00 68.19 74 PRO A N 1
ATOM 551 C CA . PRO A 1 74 ? 17.887 -4.656 -48.010 1.00 68.19 74 PRO A CA 1
ATOM 552 C C . PRO A 1 74 ? 16.956 -3.457 -48.256 1.00 68.19 74 PRO A C 1
ATOM 554 O O . PRO A 1 74 ? 17.434 -2.357 -48.505 1.00 68.19 74 PRO A O 1
ATOM 557 N N . ASN A 1 75 ? 15.637 -3.652 -48.176 1.00 74.69 75 ASN A N 1
ATOM 558 C CA . ASN A 1 75 ? 14.635 -2.620 -48.447 1.00 74.69 75 ASN A CA 1
ATOM 559 C C . ASN A 1 75 ? 13.831 -2.208 -47.209 1.00 74.69 75 ASN A C 1
ATOM 561 O O . ASN A 1 75 ? 12.820 -1.519 -47.355 1.00 74.69 75 ASN A O 1
ATOM 565 N N . LEU A 1 76 ? 14.219 -2.636 -46.001 1.00 69.12 76 LEU A N 1
ATOM 566 C CA . LEU A 1 76 ? 13.463 -2.272 -44.809 1.00 69.12 76 LEU A CA 1
ATOM 567 C C . LEU A 1 76 ? 13.746 -0.805 -44.445 1.00 69.12 76 LEU A C 1
ATOM 569 O O . LEU A 1 76 ? 14.893 -0.448 -44.176 1.00 69.12 76 LEU A O 1
ATOM 573 N N . PRO A 1 77 ? 12.733 0.071 -44.451 1.00 80.75 77 PRO A N 1
ATOM 574 C CA . PRO A 1 77 ? 12.961 1.489 -44.242 1.00 80.75 77 PRO A CA 1
ATOM 575 C C . PRO A 1 77 ? 13.373 1.783 -42.790 1.00 80.75 77 PRO A C 1
ATOM 577 O O . PRO A 1 77 ? 12.793 1.255 -41.840 1.00 80.75 77 PRO A O 1
ATOM 580 N N . ASN A 1 78 ? 14.357 2.674 -42.627 1.00 76.94 78 ASN A N 1
ATOM 581 C CA . ASN A 1 78 ? 15.051 2.977 -41.363 1.00 76.94 78 ASN A CA 1
ATOM 582 C C . ASN A 1 78 ? 14.134 3.313 -40.167 1.00 76.94 78 ASN A C 1
ATOM 584 O O . ASN A 1 78 ? 14.540 3.172 -39.014 1.00 76.94 78 ASN A O 1
ATOM 588 N N . TRP A 1 79 ? 12.893 3.746 -40.410 1.00 77.88 79 TRP A N 1
ATOM 589 C CA . TRP A 1 79 ? 11.926 4.042 -39.351 1.00 77.88 79 TRP A CA 1
ATOM 590 C C . TRP A 1 79 ? 11.474 2.794 -38.576 1.00 77.88 79 TRP A C 1
AT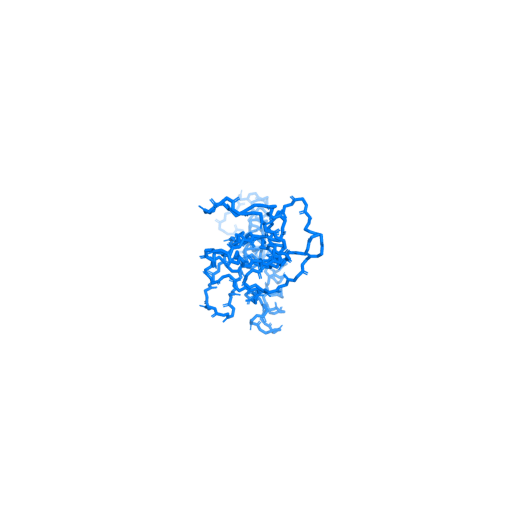OM 592 O O . TRP A 1 79 ? 11.123 2.913 -37.404 1.00 77.88 79 TRP A O 1
ATOM 602 N N . ILE A 1 80 ? 11.528 1.598 -39.174 1.00 79.88 80 ILE A N 1
ATOM 603 C CA . ILE A 1 80 ? 11.100 0.355 -38.510 1.00 79.88 80 ILE A CA 1
ATOM 604 C C . ILE A 1 80 ? 12.048 -0.016 -37.360 1.00 79.88 80 ILE A C 1
ATOM 606 O O . ILE A 1 80 ? 11.585 -0.376 -36.276 1.00 79.88 80 ILE A O 1
ATOM 610 N N . SER A 1 81 ? 13.361 0.157 -37.536 1.00 73.88 81 SER A N 1
ATOM 611 C CA . SER A 1 81 ? 14.345 -0.065 -36.467 1.00 73.88 81 SER A CA 1
ATOM 612 C C . SER A 1 81 ? 14.136 0.901 -35.298 1.00 73.88 81 SER A C 1
ATOM 614 O O . SER A 1 81 ? 14.168 0.484 -34.139 1.00 73.88 81 SER A O 1
ATOM 616 N N . LEU A 1 82 ? 13.821 2.169 -35.590 1.00 78.69 82 LEU A N 1
ATOM 617 C CA . LEU A 1 82 ? 13.503 3.172 -34.571 1.00 78.69 82 LEU A CA 1
ATOM 618 C C . LEU A 1 82 ? 12.247 2.787 -33.772 1.00 78.69 82 LEU A C 1
ATOM 620 O O . LEU A 1 82 ? 12.260 2.827 -32.542 1.00 78.69 82 LEU A O 1
ATOM 624 N N . LEU A 1 83 ? 11.181 2.361 -34.459 1.00 83.06 83 LEU A N 1
ATOM 625 C CA . LEU A 1 83 ? 9.952 1.909 -33.803 1.00 83.06 83 LEU A CA 1
ATOM 626 C C . LEU A 1 83 ? 10.192 0.697 -32.903 1.00 83.06 83 LEU A C 1
ATOM 628 O O . LEU A 1 83 ? 9.665 0.655 -31.793 1.00 83.06 83 LEU A O 1
ATOM 632 N N . SER A 1 84 ? 11.011 -0.262 -33.340 1.00 79.75 84 SER A N 1
ATOM 633 C CA . SER A 1 84 ? 11.325 -1.447 -32.535 1.00 79.75 84 SER A CA 1
ATOM 634 C C . SER A 1 84 ? 12.026 -1.080 -31.221 1.00 79.75 84 SER A C 1
ATOM 636 O O . SER A 1 84 ? 11.652 -1.583 -30.160 1.00 79.75 84 SER A O 1
ATOM 638 N N . GLY A 1 85 ? 12.962 -0.124 -31.263 1.00 77.12 85 GLY A N 1
ATOM 639 C CA . GLY A 1 85 ? 13.637 0.384 -30.070 1.00 77.12 85 GLY A CA 1
ATOM 640 C C . GLY A 1 85 ? 12.674 1.088 -29.113 1.00 77.12 85 GLY A C 1
ATOM 641 O O . GLY A 1 85 ? 12.722 0.845 -27.909 1.00 77.12 85 GLY A O 1
ATOM 642 N N . ILE A 1 86 ? 11.747 1.895 -29.643 1.00 83.31 86 ILE A N 1
ATOM 643 C CA . ILE A 1 86 ? 10.720 2.581 -28.842 1.00 83.31 86 ILE A CA 1
ATOM 644 C C . ILE A 1 86 ? 9.798 1.571 -28.149 1.00 83.31 86 ILE A C 1
ATOM 646 O O . ILE A 1 86 ? 9.493 1.735 -26.968 1.00 83.31 86 ILE A O 1
ATOM 650 N N . VAL A 1 87 ? 9.375 0.514 -28.849 1.00 85.44 87 VAL A N 1
ATOM 651 C CA . VAL A 1 87 ? 8.517 -0.531 -28.270 1.00 85.44 87 VAL A CA 1
ATOM 652 C C . VAL A 1 87 ? 9.240 -1.267 -27.145 1.00 85.44 87 VAL A C 1
ATOM 654 O O . VAL A 1 87 ? 8.672 -1.424 -26.066 1.00 85.44 87 VAL A O 1
ATOM 657 N N . ILE A 1 88 ? 10.498 -1.667 -27.349 1.00 80.38 88 ILE A N 1
ATOM 658 C CA . ILE A 1 88 ? 11.294 -2.359 -26.321 1.00 80.38 88 ILE A CA 1
ATOM 659 C C . ILE A 1 88 ? 11.490 -1.463 -25.092 1.00 80.38 88 ILE A C 1
ATOM 661 O O . ILE A 1 88 ? 11.256 -1.902 -23.965 1.00 80.38 88 ILE A O 1
ATOM 665 N N . ALA A 1 89 ? 11.853 -0.195 -25.303 1.00 79.56 89 ALA A N 1
ATOM 666 C CA . ALA A 1 89 ? 11.989 0.789 -24.233 1.00 79.56 89 ALA A CA 1
ATOM 667 C C . ALA A 1 89 ? 10.670 0.986 -23.466 1.00 79.56 89 ALA A C 1
ATOM 669 O O . ALA A 1 89 ? 10.660 0.994 -22.233 1.00 79.56 89 ALA A O 1
ATOM 670 N N . GLY A 1 90 ? 9.549 1.086 -24.185 1.00 84.19 90 GLY A N 1
ATOM 671 C CA . GLY A 1 90 ? 8.215 1.222 -23.603 1.00 84.19 90 GLY A CA 1
ATOM 672 C C . GLY A 1 90 ? 7.802 0.011 -22.766 1.00 84.19 90 GLY A C 1
ATOM 673 O O . GLY A 1 90 ? 7.323 0.180 -21.645 1.00 84.19 90 GLY A O 1
ATOM 674 N N . VAL A 1 91 ? 8.038 -1.208 -23.260 1.00 83.69 91 VAL A N 1
ATOM 675 C CA . VAL A 1 91 ? 7.769 -2.451 -22.516 1.00 83.69 91 VAL A CA 1
ATOM 676 C C . VAL A 1 91 ? 8.640 -2.529 -21.261 1.00 83.69 91 VAL A C 1
ATOM 678 O O . VAL A 1 91 ? 8.128 -2.842 -20.188 1.00 83.69 91 VAL A O 1
ATOM 681 N N . GLY A 1 92 ? 9.928 -2.185 -21.359 1.00 79.50 92 GLY A N 1
ATOM 682 C CA . GLY A 1 92 ? 10.832 -2.142 -20.207 1.00 79.50 92 GLY A CA 1
ATOM 683 C C . GLY A 1 92 ? 10.356 -1.168 -19.126 1.00 79.50 92 GLY A C 1
ATOM 684 O O . GLY A 1 92 ? 10.246 -1.544 -17.958 1.00 79.50 92 GLY A O 1
ATOM 685 N N . LEU A 1 93 ? 9.991 0.057 -19.515 1.00 82.94 93 LEU A N 1
ATOM 686 C CA . LEU A 1 93 ? 9.445 1.062 -18.600 1.00 82.94 93 LEU A CA 1
ATOM 687 C C . LEU A 1 93 ? 8.135 0.588 -17.953 1.00 82.94 93 LEU A C 1
ATOM 689 O O . LEU A 1 93 ? 7.948 0.744 -16.748 1.00 82.94 93 LEU A O 1
ATOM 693 N N . PHE A 1 94 ? 7.247 -0.031 -18.729 1.00 84.81 94 PHE A N 1
ATOM 694 C CA . PHE A 1 94 ? 5.985 -0.566 -18.226 1.00 84.81 94 PHE A CA 1
ATOM 695 C C . PHE A 1 94 ? 6.197 -1.675 -17.186 1.00 84.81 94 PHE A C 1
ATOM 697 O O . PHE A 1 94 ? 5.563 -1.645 -16.133 1.00 84.81 94 PHE A O 1
ATOM 704 N N . LEU A 1 95 ? 7.122 -2.611 -17.427 1.00 80.06 95 LEU A N 1
ATOM 705 C CA . LEU A 1 95 ? 7.464 -3.662 -16.461 1.00 80.06 95 LEU A CA 1
ATOM 706 C C . LEU A 1 95 ? 8.049 -3.081 -15.165 1.00 80.06 95 LEU A C 1
ATOM 708 O O . LEU A 1 95 ? 7.679 -3.522 -14.079 1.00 80.06 95 LEU A O 1
ATOM 712 N N . ILE A 1 96 ? 8.898 -2.053 -15.261 1.00 77.44 96 ILE A N 1
ATOM 713 C CA . ILE A 1 96 ? 9.431 -1.343 -14.088 1.00 77.44 96 ILE A CA 1
ATOM 714 C C . ILE A 1 96 ? 8.293 -0.693 -13.293 1.00 77.44 96 ILE A C 1
ATOM 716 O O . ILE A 1 96 ? 8.217 -0.859 -12.076 1.00 77.44 96 ILE A O 1
ATOM 720 N N . ILE A 1 97 ? 7.381 0.008 -13.972 1.00 82.12 97 ILE A N 1
ATOM 721 C CA . ILE A 1 97 ? 6.210 0.633 -13.347 1.00 82.12 97 ILE A CA 1
ATOM 722 C C . ILE A 1 97 ? 5.336 -0.423 -12.658 1.00 82.12 97 ILE A C 1
ATOM 724 O O . ILE A 1 97 ? 4.934 -0.219 -11.514 1.00 82.12 97 ILE A O 1
ATOM 728 N N . LEU A 1 98 ? 5.085 -1.570 -13.297 1.00 80.69 98 LEU A N 1
ATOM 729 C CA . LEU A 1 98 ? 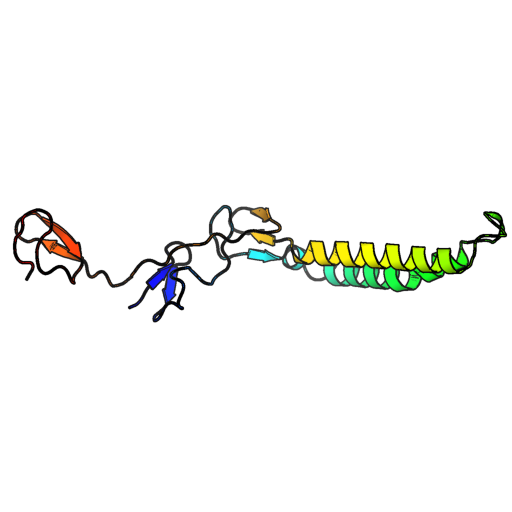4.328 -2.670 -12.690 1.00 80.69 98 LEU A CA 1
ATOM 730 C C . LEU A 1 98 ? 4.973 -3.183 -11.395 1.00 80.69 98 LEU A C 1
ATOM 732 O O . LEU A 1 98 ? 4.253 -3.454 -10.433 1.00 80.69 98 LEU A O 1
ATOM 736 N N . CYS A 1 99 ? 6.305 -3.252 -11.324 1.00 75.81 99 CYS A N 1
ATOM 737 C CA . CYS A 1 99 ? 7.015 -3.636 -10.101 1.00 75.81 99 CYS A CA 1
ATOM 738 C C . CYS A 1 99 ? 6.798 -2.641 -8.946 1.00 75.81 99 CYS A C 1
ATOM 740 O O . CYS A 1 99 ? 6.678 -3.069 -7.799 1.00 75.81 99 CYS A O 1
ATOM 742 N N . PHE A 1 100 ? 6.683 -1.333 -9.220 1.00 77.62 100 PHE A N 1
ATOM 743 C CA . PHE A 1 100 ? 6.379 -0.320 -8.191 1.00 77.62 100 PHE A CA 1
ATOM 744 C C . PHE A 1 100 ? 4.970 -0.447 -7.604 1.00 77.62 100 PHE A C 1
ATOM 746 O O . PHE A 1 100 ? 4.718 0.025 -6.495 1.00 77.62 100 PHE A O 1
ATOM 753 N N . TYR A 1 101 ? 4.048 -1.080 -8.327 1.00 82.06 101 TYR A N 1
ATOM 754 C CA . TYR A 1 101 ? 2.699 -1.336 -7.834 1.00 82.06 101 TYR A CA 1
ATOM 755 C C . TYR A 1 101 ? 2.581 -2.652 -7.060 1.00 82.06 101 TYR A C 1
ATOM 757 O O . TYR A 1 101 ? 1.501 -2.960 -6.569 1.00 82.06 101 TYR A O 1
ATOM 765 N N . PHE A 1 102 ? 3.656 -3.426 -6.907 1.00 85.31 102 PHE A N 1
ATOM 766 C CA . PHE A 1 102 ? 3.623 -4.702 -6.201 1.00 85.31 102 PHE A CA 1
ATOM 767 C C . PHE A 1 102 ? 3.962 -4.530 -4.711 1.00 85.31 102 PHE A C 1
ATOM 769 O O . PHE A 1 102 ? 5.067 -4.123 -4.343 1.00 85.31 102 PHE A O 1
ATOM 776 N N . PHE A 1 103 ? 3.013 -4.869 -3.839 1.00 84.69 103 PHE A N 1
ATOM 777 C CA . PHE A 1 103 ? 3.151 -4.780 -2.384 1.00 84.69 103 PHE A CA 1
ATOM 778 C C . PHE A 1 103 ? 3.159 -6.166 -1.741 1.00 84.69 103 PHE A C 1
ATOM 780 O O . PHE A 1 103 ? 2.458 -7.083 -2.180 1.00 84.69 103 PHE A O 1
ATOM 787 N N . ILE A 1 104 ? 3.909 -6.292 -0.648 1.00 86.62 104 ILE A N 1
ATOM 788 C CA . ILE A 1 104 ? 3.931 -7.463 0.229 1.00 86.62 104 ILE A CA 1
ATOM 789 C C . ILE A 1 104 ? 3.509 -7.013 1.627 1.00 86.62 104 ILE A C 1
ATOM 791 O O . ILE A 1 104 ? 3.904 -5.951 2.109 1.00 86.62 104 ILE A O 1
ATOM 795 N N . CYS A 1 105 ? 2.682 -7.811 2.295 1.00 89.31 105 CYS A N 1
ATOM 796 C CA . CYS A 1 105 ? 2.382 -7.599 3.707 1.00 89.31 105 CYS A CA 1
ATOM 797 C C . CYS A 1 105 ? 3.265 -8.496 4.577 1.00 89.31 105 CYS A C 1
ATOM 799 O O . CYS A 1 105 ? 3.162 -9.716 4.472 1.00 89.31 105 CYS A O 1
ATOM 801 N N . GLU A 1 106 ? 4.053 -7.916 5.483 1.00 88.19 106 GLU A N 1
ATOM 802 C CA . GLU A 1 106 ? 4.931 -8.684 6.384 1.00 88.19 106 GLU A CA 1
ATOM 803 C C . GLU A 1 106 ? 4.144 -9.575 7.346 1.00 88.19 106 GLU A C 1
ATOM 805 O O . GLU A 1 106 ? 4.539 -10.696 7.645 1.00 88.19 106 GLU A O 1
ATOM 810 N N . THR A 1 107 ? 2.968 -9.119 7.776 1.00 89.31 107 THR A N 1
ATOM 811 C CA . THR A 1 107 ? 2.159 -9.842 8.760 1.00 89.31 107 THR A CA 1
ATOM 812 C C . THR A 1 107 ? 1.507 -11.109 8.192 1.00 89.31 107 THR A C 1
ATOM 814 O O . THR A 1 107 ? 1.236 -12.043 8.939 1.00 89.31 107 THR A O 1
ATOM 817 N N . CYS A 1 108 ? 1.191 -11.152 6.890 1.00 90.75 108 CYS A N 1
ATOM 818 C CA . CYS A 1 108 ? 0.520 -12.315 6.282 1.00 90.75 108 CYS A CA 1
ATOM 819 C C . CYS A 1 108 ? 1.278 -12.972 5.124 1.00 90.75 108 CYS A C 1
ATOM 821 O O . CYS A 1 108 ? 0.807 -13.984 4.610 1.00 90.75 108 CYS A O 1
ATOM 823 N N . GLY A 1 109 ? 2.394 -12.392 4.679 1.00 87.44 109 GLY A N 1
ATOM 824 C CA . GLY A 1 109 ? 3.213 -12.889 3.571 1.00 87.44 109 GLY A CA 1
ATOM 825 C C . GLY A 1 109 ? 2.532 -12.869 2.199 1.00 87.44 109 GLY A C 1
ATOM 826 O O . GLY A 1 109 ? 3.087 -13.392 1.238 1.00 87.44 109 GLY A O 1
ATOM 827 N N . LYS A 1 110 ? 1.318 -12.310 2.079 1.00 89.12 110 LYS A N 1
ATOM 828 C CA . LYS A 1 110 ? 0.604 -12.254 0.798 1.00 89.12 110 LYS A CA 1
ATOM 829 C C . LYS A 1 110 ? 1.045 -11.055 -0.032 1.00 89.12 110 LYS A C 1
ATOM 831 O O . LYS A 1 110 ? 1.134 -9.931 0.467 1.00 89.12 110 LYS A O 1
ATOM 836 N N . ASN A 1 111 ? 1.197 -11.325 -1.321 1.00 87.81 111 ASN A N 1
ATOM 837 C CA . ASN A 1 111 ? 1.543 -10.365 -2.353 1.00 87.81 111 ASN A CA 1
ATOM 838 C C . ASN A 1 111 ? 0.276 -9.833 -3.027 1.00 87.81 111 ASN A C 1
ATOM 840 O O . ASN A 1 111 ? -0.642 -10.607 -3.312 1.00 87.81 111 ASN A O 1
ATOM 844 N N . PHE A 1 112 ? 0.209 -8.533 -3.298 1.00 87.56 112 PHE A N 1
ATOM 845 C CA . PHE A 1 112 ? -0.928 -7.923 -3.985 1.00 87.56 112 PHE A CA 1
ATOM 846 C C . PHE A 1 112 ? -0.516 -6.653 -4.737 1.00 87.56 112 PHE A C 1
ATOM 848 O O . PHE A 1 112 ? 0.393 -5.938 -4.331 1.00 87.56 112 PHE A O 1
ATOM 855 N N . ILE A 1 113 ? -1.205 -6.373 -5.844 1.00 81.06 113 ILE A N 1
ATOM 856 C CA . ILE A 1 113 ? -0.896 -5.240 -6.735 1.00 81.06 113 ILE A CA 1
ATOM 857 C C . ILE A 1 113 ? -1.772 -4.031 -6.386 1.00 81.06 113 ILE A C 1
ATOM 859 O O . ILE A 1 113 ? -1.332 -2.892 -6.268 1.00 81.06 113 ILE A O 1
ATOM 863 N N . LEU A 1 114 ? -3.065 -4.282 -6.201 1.00 71.81 114 LEU A N 1
ATOM 864 C CA . LEU A 1 114 ? -4.077 -3.258 -5.990 1.00 71.81 114 LEU A CA 1
ATOM 865 C C . LEU A 1 114 ? -5.061 -3.737 -4.929 1.00 71.81 114 LEU A C 1
ATOM 867 O O . LEU A 1 114 ? -5.358 -4.925 -4.819 1.00 71.81 114 LEU A O 1
ATOM 871 N N . GLY A 1 115 ? -5.574 -2.788 -4.154 1.00 69.00 115 GLY A N 1
ATOM 872 C CA . GLY A 1 115 ? -6.565 -3.049 -3.118 1.00 69.00 115 GLY A CA 1
ATOM 873 C C . GLY A 1 115 ? -6.177 -2.416 -1.793 1.00 69.00 115 GLY A C 1
ATOM 874 O O . GLY A 1 115 ? -5.079 -2.613 -1.277 1.00 69.00 115 GLY A O 1
ATOM 875 N N . ARG A 1 116 ? -7.104 -1.641 -1.232 1.00 75.56 116 ARG A N 1
ATOM 876 C CA . ARG A 1 116 ? -7.036 -1.168 0.151 1.00 75.56 116 ARG A CA 1
ATOM 877 C C . ARG A 1 116 ? -8.268 -1.679 0.871 1.00 75.56 116 ARG A C 1
ATOM 879 O O . ARG A 1 116 ? -9.369 -1.623 0.325 1.00 75.56 116 ARG A O 1
ATOM 886 N N . LYS A 1 117 ? -8.089 -2.157 2.099 1.00 83.75 117 LYS A N 1
ATOM 887 C CA . LYS A 1 117 ? -9.222 -2.465 2.968 1.00 83.75 117 LYS A CA 1
ATOM 888 C C . LYS A 1 117 ? -9.734 -1.166 3.586 1.00 83.75 117 LYS A C 1
ATOM 890 O O . LYS A 1 117 ? -9.027 -0.541 4.372 1.00 83.75 117 LYS A O 1
ATOM 895 N N . ASN A 1 118 ? -10.953 -0.768 3.238 1.00 87.38 118 ASN A N 1
ATOM 896 C CA . ASN A 1 118 ? -11.610 0.367 3.880 1.00 87.38 118 ASN A CA 1
ATOM 897 C C . ASN A 1 118 ? -12.079 -0.064 5.268 1.00 87.38 118 ASN A C 1
ATOM 899 O O . ASN A 1 118 ? -12.972 -0.900 5.389 1.00 87.38 118 ASN A O 1
ATOM 903 N N . ILE A 1 119 ? -11.463 0.488 6.310 1.00 87.31 119 ILE A N 1
ATOM 904 C CA . ILE A 1 119 ? -11.825 0.179 7.694 1.00 87.31 119 ILE A CA 1
ATOM 905 C C . ILE A 1 119 ? -12.595 1.366 8.264 1.00 87.31 119 ILE A C 1
ATOM 907 O O . ILE A 1 119 ? -12.026 2.462 8.331 1.00 87.31 119 ILE A O 1
ATOM 911 N N . PRO A 1 120 ? -13.868 1.181 8.650 1.00 88.62 120 PRO A N 1
ATOM 912 C CA . PRO A 1 120 ? -14.627 2.232 9.300 1.00 88.62 120 PRO A CA 1
ATOM 913 C C . PRO A 1 120 ? -14.007 2.559 10.660 1.00 88.62 120 PRO A C 1
ATOM 915 O O . PRO A 1 120 ? -13.513 1.681 11.368 1.00 88.62 120 PRO A O 1
ATOM 918 N N . LEU A 1 121 ? -14.010 3.841 11.008 1.00 88.75 121 LEU A N 1
ATOM 919 C CA . LEU A 1 121 ? -13.539 4.302 12.308 1.00 88.75 121 LEU A CA 1
ATOM 920 C C . LEU A 1 121 ? -14.652 4.168 13.351 1.00 88.75 121 LEU A C 1
ATOM 922 O O . LEU A 1 121 ? -15.807 4.507 13.084 1.00 88.75 121 LEU A O 1
ATOM 926 N N . GLU A 1 122 ? -14.289 3.719 14.548 1.00 84.44 122 GLU A N 1
ATOM 927 C CA . GLU A 1 122 ? -15.209 3.578 15.674 1.00 84.44 122 GLU A CA 1
ATOM 928 C C . GLU A 1 122 ? -15.045 4.751 16.651 1.00 84.44 122 GLU A C 1
ATOM 930 O O . GLU A 1 122 ? -13.924 5.201 16.895 1.00 84.44 122 GLU A O 1
ATOM 935 N N . PRO A 1 123 ? -16.132 5.288 17.223 1.00 84.19 123 PRO A N 1
ATOM 936 C CA . PRO A 1 123 ? -16.042 6.345 18.222 1.00 84.19 123 PRO A CA 1
ATOM 937 C C . PRO A 1 123 ? -15.428 5.823 19.529 1.00 84.19 123 PRO A C 1
ATOM 939 O O . PRO A 1 123 ? -15.898 4.839 20.090 1.00 84.19 123 PRO A O 1
ATOM 942 N N . ILE A 1 124 ? -14.406 6.515 20.041 1.00 75.94 124 ILE A N 1
ATOM 943 C CA . ILE A 1 124 ? -13.731 6.168 21.309 1.00 75.94 124 ILE A CA 1
ATOM 944 C C . ILE A 1 124 ? -14.614 6.532 22.501 1.00 75.94 124 ILE A C 1
ATOM 946 O O . ILE A 1 124 ? -14.682 5.809 23.489 1.00 75.94 124 ILE A O 1
ATOM 950 N N . ASP A 1 125 ? -15.325 7.650 22.370 1.00 69.88 125 ASP A N 1
ATOM 951 C CA . ASP A 1 125 ? -16.005 8.314 23.476 1.00 69.88 125 ASP A CA 1
ATOM 952 C C . ASP A 1 125 ? -17.508 8.015 23.513 1.00 69.88 125 ASP A C 1
ATOM 954 O O . ASP A 1 125 ? -18.308 8.860 23.920 1.00 69.88 125 ASP A O 1
ATOM 958 N N . ALA A 1 126 ? -17.931 6.810 23.126 1.00 60.66 126 ALA A N 1
ATOM 959 C CA . ALA A 1 126 ? -19.225 6.325 23.593 1.00 60.66 126 ALA A CA 1
ATOM 960 C C . ALA A 1 126 ? -19.050 5.946 25.068 1.00 60.66 126 ALA A C 1
ATOM 962 O O . ALA A 1 126 ? -18.895 4.776 25.394 1.00 60.66 126 ALA A O 1
ATOM 963 N N . ALA A 1 127 ? -18.988 6.932 25.966 1.00 60.69 127 ALA A N 1
ATOM 964 C CA . ALA A 1 127 ? -18.927 6.680 27.400 1.00 60.69 127 ALA A CA 1
ATOM 965 C C . ALA A 1 127 ? -20.154 5.841 27.785 1.00 60.69 127 ALA A C 1
ATOM 967 O O . ALA A 1 127 ? -21.284 6.312 27.792 1.00 60.69 127 ALA A O 1
ATOM 968 N N . ILE A 1 128 ? -19.957 4.546 28.010 1.00 72.31 128 ILE A N 1
ATOM 969 C CA . ILE A 1 128 ? -21.078 3.627 28.153 1.00 72.31 128 ILE A CA 1
ATOM 970 C C . ILE A 1 128 ? -21.581 3.729 29.589 1.00 72.31 128 ILE A C 1
ATOM 972 O O . ILE A 1 128 ? -20.844 3.459 30.537 1.00 72.31 128 ILE A O 1
ATOM 976 N N . LYS A 1 129 ? -22.846 4.104 29.768 1.00 81.38 129 LYS A N 1
ATOM 977 C CA . LYS A 1 129 ? -23.509 4.072 31.072 1.00 81.38 129 LYS A CA 1
ATOM 978 C C . LYS A 1 129 ? -24.366 2.825 31.194 1.00 81.38 129 LYS A C 1
ATOM 980 O O . LYS A 1 129 ? -25.096 2.454 30.275 1.00 81.38 129 LYS A O 1
ATOM 985 N N . LYS A 1 130 ? -24.290 2.169 32.350 1.00 86.88 130 LYS A N 1
ATOM 986 C CA . LYS A 1 130 ? -25.191 1.065 32.683 1.00 86.88 130 LYS A CA 1
ATOM 987 C C . LYS A 1 130 ? -26.492 1.610 33.244 1.00 86.88 130 LYS A C 1
ATOM 989 O O . LYS A 1 130 ? -26.507 2.447 34.147 1.00 86.88 130 LYS A O 1
ATOM 994 N N . CYS A 1 131 ? -27.599 1.095 32.734 1.00 90.56 131 CYS A N 1
ATOM 995 C CA . CYS A 1 131 ? -28.900 1.321 33.325 1.00 90.56 131 CYS A CA 1
ATOM 996 C C . CYS A 1 131 ? -28.937 0.709 34.730 1.00 90.56 131 CYS A C 1
ATOM 998 O O . CYS A 1 131 ? -28.785 -0.500 34.885 1.00 90.56 131 CYS A O 1
ATOM 1000 N N . ARG A 1 132 ? -29.214 1.525 35.753 1.00 88.81 132 ARG A N 1
ATOM 1001 C CA . ARG A 1 132 ? -29.353 1.048 37.141 1.00 88.81 132 ARG A CA 1
ATOM 1002 C C . ARG A 1 132 ? -30.559 0.124 37.357 1.00 88.81 132 ARG A C 1
ATOM 1004 O O . ARG A 1 132 ? -30.583 -0.593 38.345 1.00 88.81 132 ARG A O 1
ATOM 1011 N N . LYS A 1 133 ? -31.558 0.157 36.462 1.00 91.94 133 LYS A N 1
ATOM 1012 C CA . LYS A 1 133 ? -32.806 -0.615 36.593 1.00 91.94 133 LYS A CA 1
ATOM 1013 C C . LYS A 1 133 ? -32.734 -2.001 35.945 1.00 91.94 133 LYS A C 1
ATOM 1015 O O . LYS A 1 133 ? -33.193 -2.960 36.543 1.00 91.94 133 LYS A O 1
ATOM 1020 N N . CYS A 1 134 ? -32.193 -2.105 34.729 1.00 92.81 134 CYS A N 1
ATOM 1021 C CA . CYS A 1 134 ? -32.147 -3.369 33.975 1.00 92.81 134 CYS A CA 1
ATOM 1022 C C . CYS A 1 134 ? -30.727 -3.873 33.677 1.00 92.81 134 CYS A C 1
ATOM 1024 O O . CYS A 1 134 ? -30.570 -4.929 33.079 1.00 92.81 134 CYS A O 1
ATOM 1026 N N . GLY A 1 135 ? -29.686 -3.116 34.036 1.00 88.56 135 GLY A N 1
ATOM 1027 C CA . GLY A 1 135 ? -28.291 -3.487 33.784 1.00 88.56 135 GLY A CA 1
ATOM 1028 C C . GLY A 1 135 ? -27.804 -3.271 32.346 1.00 88.56 135 GLY A C 1
ATOM 1029 O O . GLY A 1 135 ? -26.605 -3.391 32.101 1.00 88.56 135 GLY A O 1
ATOM 1030 N N . ALA A 1 136 ? -28.689 -2.907 31.411 1.00 87.38 136 ALA A N 1
ATOM 1031 C CA . ALA A 1 136 ? -28.342 -2.700 30.007 1.00 87.38 136 ALA A CA 1
ATOM 1032 C C . ALA A 1 136 ? -27.327 -1.564 29.807 1.00 87.38 136 ALA A C 1
ATOM 1034 O O . ALA A 1 136 ? -27.447 -0.493 30.409 1.00 87.38 136 ALA A O 1
ATOM 1035 N N . THR A 1 137 ? -26.351 -1.785 28.934 1.00 86.69 137 THR A N 1
ATOM 1036 C CA . THR A 1 137 ? -25.335 -0.803 28.541 1.00 86.69 137 THR A CA 1
ATOM 1037 C C . THR A 1 137 ? -25.881 0.122 27.454 1.00 86.69 137 THR A C 1
ATOM 1039 O O . THR A 1 137 ? -26.437 -0.333 26.460 1.00 86.69 137 THR A O 1
ATOM 1042 N N . MET A 1 138 ? -25.751 1.429 27.665 1.00 87.00 138 MET A N 1
ATOM 1043 C CA . MET A 1 138 ? -26.293 2.484 26.804 1.00 87.00 138 MET A CA 1
ATOM 1044 C C . MET A 1 138 ? -25.211 3.539 26.547 1.00 87.00 138 MET A C 1
ATOM 1046 O O . MET A 1 138 ? -24.361 3.745 27.417 1.00 87.00 138 MET A O 1
ATOM 1050 N N . PRO A 1 139 ? -25.223 4.235 25.401 1.00 81.69 139 PRO A N 1
ATOM 1051 C CA . PRO A 1 139 ? -24.274 5.314 25.147 1.00 81.69 139 PRO A CA 1
ATOM 1052 C C . PRO A 1 139 ? -24.533 6.507 26.094 1.00 81.69 139 PRO A C 1
ATOM 1054 O O . PRO A 1 139 ? -25.635 6.672 26.630 1.00 81.69 139 PRO A O 1
ATOM 1057 N N . SER A 1 140 ? -23.507 7.311 26.385 1.00 76.12 140 SER A N 1
ATOM 1058 C CA . SER A 1 14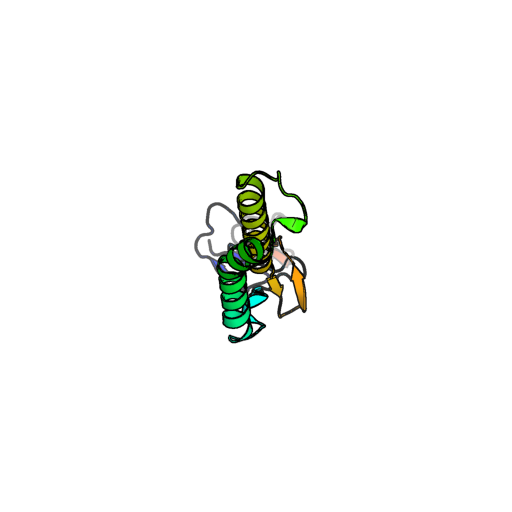0 ? -23.537 8.372 27.415 1.00 76.12 140 SER A CA 1
ATOM 1059 C C . SER A 1 140 ? -24.582 9.443 27.147 1.00 76.12 140 SER A C 1
ATOM 1061 O O . SER A 1 140 ? -25.170 9.990 28.086 1.00 76.12 140 SER A O 1
ATOM 1063 N N . ASP A 1 141 ? -24.827 9.714 25.874 1.00 77.25 141 ASP A N 1
ATOM 1064 C CA . ASP A 1 141 ? -25.789 10.675 25.350 1.00 77.25 141 ASP A CA 1
ATOM 1065 C C . ASP A 1 141 ? -27.252 10.210 25.484 1.00 77.25 141 ASP A C 1
ATOM 1067 O O . ASP A 1 141 ? -28.168 11.038 25.464 1.00 77.25 141 ASP A O 1
ATOM 1071 N N . ALA A 1 142 ? -27.505 8.915 25.711 1.00 80.25 142 ALA A N 1
ATOM 1072 C CA . ALA A 1 142 ? -28.857 8.378 25.848 1.00 80.25 142 ALA A CA 1
ATOM 1073 C C . ALA A 1 142 ? -29.562 8.924 27.103 1.00 80.25 142 ALA A C 1
ATOM 1075 O O . ALA A 1 142 ? -29.229 8.568 28.230 1.00 80.25 142 ALA A O 1
ATOM 1076 N N . LYS A 1 143 ? -30.589 9.765 26.955 1.00 86.38 143 LYS A N 1
ATOM 1077 C CA . LYS A 1 143 ? -31.358 10.297 28.106 1.00 86.38 143 LYS A CA 1
ATOM 1078 C C . LYS A 1 143 ? -32.227 9.231 28.794 1.00 86.38 143 LYS A C 1
ATOM 1080 O O . LYS A 1 143 ? -32.530 9.345 29.983 1.00 86.38 143 LYS A O 1
ATOM 1085 N N . PHE A 1 144 ? -32.596 8.184 28.059 1.00 90.62 144 PHE A N 1
ATOM 1086 C CA . PHE A 1 144 ? -33.477 7.107 28.504 1.00 90.62 144 PHE A CA 1
ATOM 1087 C C . PHE A 1 144 ? -32.919 5.748 28.086 1.00 90.62 144 PHE A C 1
ATOM 1089 O O . PHE A 1 144 ? -32.206 5.633 27.093 1.00 90.62 144 PHE A O 1
ATOM 1096 N N . CYS A 1 145 ? -33.240 4.712 28.856 1.00 92.31 145 CYS A N 1
ATOM 1097 C CA . CYS A 1 145 ? -32.890 3.342 28.518 1.00 92.31 145 CYS A CA 1
ATOM 1098 C C . CYS A 1 145 ? -33.782 2.839 27.380 1.00 92.31 145 CYS A C 1
ATOM 1100 O O . CYS A 1 145 ? -34.996 2.762 27.558 1.00 92.31 145 CYS A O 1
ATOM 1102 N N . GLY A 1 146 ? -33.185 2.426 26.258 1.00 88.00 146 GLY A N 1
ATOM 1103 C CA . GLY A 1 146 ? -33.920 1.860 25.120 1.00 88.00 146 GLY A CA 1
ATOM 1104 C C . GLY A 1 146 ? -34.594 0.508 25.393 1.00 88.00 146 GLY A C 1
ATOM 1105 O O . GLY A 1 146 ? -35.412 0.082 24.592 1.00 88.00 146 GLY A O 1
ATOM 1106 N N . ILE A 1 147 ? -34.275 -0.155 26.515 1.00 92.31 147 ILE A N 1
ATOM 1107 C CA . ILE A 1 147 ? -34.861 -1.455 26.893 1.00 92.31 147 ILE A CA 1
ATOM 1108 C C . ILE A 1 147 ? -36.009 -1.297 27.894 1.00 92.31 147 ILE A C 1
ATOM 1110 O O . ILE A 1 147 ? -37.070 -1.876 27.710 1.00 92.31 147 ILE A O 1
ATOM 1114 N N . CYS A 1 148 ? -35.811 -0.528 28.970 1.00 92.62 148 CYS A N 1
ATOM 1115 C CA . CYS A 1 148 ? -36.790 -0.439 30.064 1.00 92.62 148 CYS A CA 1
ATOM 1116 C C . CYS A 1 148 ? -37.428 0.948 30.240 1.00 92.62 148 CYS A C 1
ATOM 1118 O O . CYS A 1 148 ? -38.169 1.162 31.201 1.00 92.62 148 CYS A O 1
ATOM 1120 N N . GLY A 1 149 ? -37.092 1.918 29.382 1.00 90.62 149 GLY A N 1
ATOM 1121 C CA . GLY A 1 149 ? -37.636 3.280 29.409 1.00 90.62 149 GLY A CA 1
ATOM 1122 C C . GLY A 1 149 ? -37.179 4.152 30.585 1.00 90.62 149 GLY A C 1
ATOM 1123 O O . GLY A 1 149 ? -37.521 5.330 30.651 1.00 90.62 149 GLY A O 1
ATOM 1124 N N . SER A 1 150 ? -36.389 3.625 31.529 1.00 92.38 150 SER A N 1
ATOM 1125 C CA . SER A 1 150 ? -35.949 4.393 32.700 1.00 92.38 150 SER A CA 1
ATOM 1126 C C . SER A 1 150 ? -34.999 5.528 32.312 1.00 92.38 150 SER A C 1
ATOM 1128 O O . SER A 1 150 ? -34.090 5.322 31.504 1.00 92.38 150 SER A O 1
ATOM 1130 N N . LYS A 1 151 ? -35.137 6.690 32.954 1.00 91.38 151 LYS A N 1
ATOM 1131 C CA . LYS A 1 151 ? -34.228 7.830 32.779 1.00 91.38 151 LYS A CA 1
ATOM 1132 C C . LYS A 1 151 ? -32.811 7.470 33.240 1.00 91.38 151 LYS A C 1
ATOM 1134 O O . LYS A 1 151 ? -32.624 6.993 34.358 1.00 91.38 151 LYS A O 1
ATOM 1139 N N . LEU A 1 152 ? -31.823 7.689 32.375 1.00 82.69 152 LEU A N 1
ATOM 1140 C CA . LEU A 1 152 ? -30.417 7.406 32.662 1.00 82.69 152 LEU A CA 1
ATOM 1141 C C . LEU A 1 152 ? -29.773 8.673 33.241 1.00 82.69 152 LEU A C 1
ATOM 1143 O O . LEU A 1 152 ? -29.458 9.594 32.487 1.00 82.69 152 LEU A O 1
ATOM 1147 N N . LYS A 1 153 ? -29.653 8.720 34.575 1.00 65.88 153 LYS A N 1
ATOM 1148 C CA . LYS A 1 153 ? -28.928 9.757 35.327 1.00 65.88 153 LYS A CA 1
ATOM 1149 C C . LYS A 1 153 ? -27.433 9.472 35.338 1.00 65.88 153 LYS A C 1
ATOM 1151 O O . LYS A 1 153 ? -27.080 8.293 35.572 1.00 65.88 153 LYS A O 1
#

Radius of gyration: 29.34 Å; chains: 1; bounding box: 62×28×86 Å

Foldseek 3Di:
DWWAFPAPGDIDPDDDVDQWDPAFADPPRGDSQKDQPVVVVDDPVVVVLVVVLVCCLPVVLVCLVVVVPCVVPVPDDPVVSVVVSVVSNVVSVVVVVQSRQWMAHPVPRDIDRDDGDTTGIGDPQQVWDADPPPRDTDGPPDQADPPPRHGGD

Secondary structure (DSSP, 8-state):
--EE-TTT--EESS--SS-B--S---TTT--S-EEEHHHHSTTHHHHHHHHHHHHHHHHHHHHHHHH--TTS-TT--THHHHHHHHHHHHHHHHHHHHHHT-EEETTT--EESS-----BPEETT--PEEPTTT--EE-TT-SB-TTT--B--

Sequence (153 aa):
MKMKCPICGKIYETPSIAKICPLRHCPNCGSTELQNFFEVHNSGSLVILSILGIIGLFLGPCLVASSFDQKISPNLPNWISLLSGIVIAGVGLFLIILCFYFFICETCGKNFILGRKNIPLEPIDAAIKKCRKCGATMPSDAKFCGICGSKLK

pLDDT: mean 79.06, std 9.83, range [54.41, 92.81]